Protein AF-A0A932N6V7-F1 (afdb_monomer)

Radius of gyration: 15.69 Å; Cα contacts (8 Å, |Δi|>4): 103; chains: 1; bounding box: 26×35×47 Å

Structure (mmCIF, N/CA/C/O backbone):
data_AF-A0A932N6V7-F1
#
_entry.id   AF-A0A932N6V7-F1
#
loop_
_atom_site.group_PDB
_atom_site.id
_atom_site.type_symbol
_atom_site.label_atom_id
_atom_site.label_alt_id
_atom_site.label_comp_id
_atom_site.label_asym_id
_atom_site.label_entity_id
_atom_site.label_seq_id
_atom_site.pdbx_PDB_ins_code
_atom_site.Cartn_x
_atom_site.Cartn_y
_atom_site.Cartn_z
_atom_site.occupancy
_atom_site.B_iso_or_equiv
_atom_site.auth_seq_id
_atom_site.auth_comp_id
_atom_site.auth_asym_id
_atom_site.auth_atom_id
_atom_site.pdbx_PDB_model_num
ATOM 1 N N . MET A 1 1 ? -11.439 -22.799 -22.712 1.00 42.62 1 MET A N 1
ATOM 2 C CA . MET A 1 1 ? -11.474 -23.425 -21.374 1.00 42.62 1 MET A 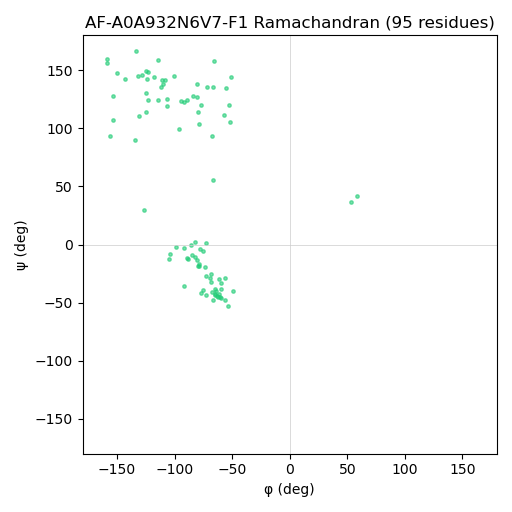CA 1
ATOM 3 C C . MET A 1 1 ? -10.056 -23.469 -20.821 1.00 42.62 1 MET A C 1
ATOM 5 O O . MET A 1 1 ? -9.394 -24.489 -20.879 1.00 42.62 1 MET A O 1
ATOM 9 N N . ALA A 1 2 ? -9.601 -22.310 -20.372 1.00 41.38 2 ALA A N 1
ATOM 10 C CA . ALA A 1 2 ? -8.434 -22.024 -19.541 1.00 41.38 2 ALA A CA 1
ATOM 11 C C . ALA A 1 2 ? -8.871 -20.710 -18.861 1.00 41.3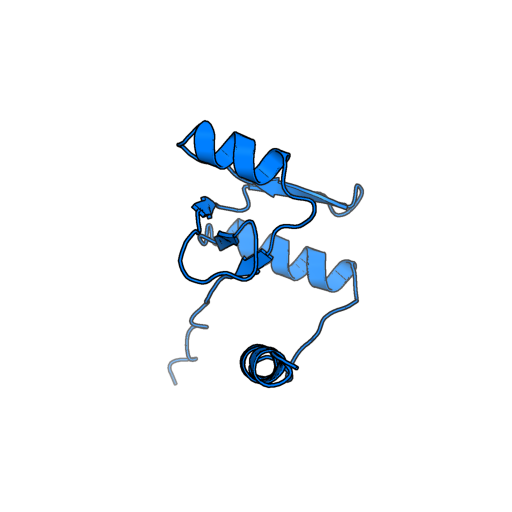8 2 ALA A C 1
ATOM 13 O O . ALA A 1 2 ? -9.451 -19.869 -19.542 1.00 41.38 2 ALA A O 1
ATOM 14 N N . SER A 1 3 ? -8.849 -20.492 -17.557 1.00 43.78 3 SER A N 1
ATOM 15 C CA . SER A 1 3 ? -7.925 -20.959 -16.542 1.00 43.78 3 SER A CA 1
ATOM 16 C C . SER A 1 3 ? -8.666 -20.935 -15.201 1.00 43.78 3 SER A C 1
ATOM 18 O O . SER A 1 3 ? -8.723 -19.900 -14.548 1.00 43.78 3 SER A O 1
ATOM 20 N N . LEU A 1 4 ? -9.272 -22.055 -14.801 1.00 47.94 4 LEU A N 1
ATOM 21 C CA . LEU A 1 4 ? -9.784 -22.222 -13.431 1.00 47.94 4 LEU A CA 1
ATOM 22 C C . LEU A 1 4 ? -8.673 -22.636 -12.451 1.00 47.94 4 LEU A C 1
ATOM 24 O O . LEU A 1 4 ? -8.870 -22.568 -11.247 1.00 47.94 4 LEU A O 1
ATOM 28 N N . GLU A 1 5 ? -7.490 -22.995 -12.956 1.00 46.03 5 GLU A N 1
ATOM 29 C CA . GLU A 1 5 ? -6.339 -23.389 -12.133 1.00 46.03 5 GLU A CA 1
ATOM 30 C C . GLU A 1 5 ? -5.560 -22.192 -11.554 1.00 46.03 5 GLU A C 1
ATOM 32 O O . GLU A 1 5 ? -4.798 -22.371 -10.614 1.00 46.03 5 GLU A O 1
ATOM 37 N N . TYR A 1 6 ? -5.789 -20.960 -12.033 1.00 43.56 6 TYR A N 1
ATOM 38 C CA . TYR A 1 6 ? -5.066 -19.768 -11.549 1.00 43.56 6 TYR A CA 1
ATOM 39 C C . TYR A 1 6 ? -5.709 -19.082 -10.334 1.00 43.56 6 TYR A C 1
ATOM 41 O O . TYR A 1 6 ? -5.080 -18.240 -9.700 1.00 43.56 6 TYR A O 1
ATOM 49 N N . LEU A 1 7 ? -6.951 -19.436 -9.986 1.00 44.19 7 LEU A N 1
ATOM 50 C CA . LEU A 1 7 ? -7.580 -18.962 -8.746 1.00 44.19 7 LEU A CA 1
ATOM 51 C C . LEU A 1 7 ? -6.998 -19.662 -7.503 1.00 44.19 7 LEU A C 1
ATOM 53 O O . LEU A 1 7 ? -7.102 -19.124 -6.407 1.00 44.19 7 LEU A O 1
ATOM 57 N N . SER A 1 8 ? -6.349 -20.821 -7.678 1.00 43.62 8 SER A N 1
ATOM 58 C CA . SER A 1 8 ? -5.824 -21.649 -6.582 1.00 43.62 8 SER A CA 1
ATOM 59 C C . SER A 1 8 ? -4.575 -21.063 -5.909 1.00 43.62 8 SER A C 1
ATOM 61 O O . SER A 1 8 ? -4.369 -21.268 -4.716 1.00 43.62 8 SER A O 1
ATOM 63 N N . ASP A 1 9 ? -3.764 -20.267 -6.614 1.00 45.66 9 ASP A N 1
ATOM 64 C CA . ASP A 1 9 ? -2.571 -19.657 -6.006 1.00 45.66 9 ASP A CA 1
ATOM 65 C C . ASP A 1 9 ? -2.888 -18.421 -5.142 1.00 45.66 9 ASP A C 1
ATOM 67 O O . ASP A 1 9 ? -2.102 -18.074 -4.258 1.00 45.66 9 ASP A O 1
ATOM 71 N N . MET A 1 10 ? -4.068 -17.806 -5.312 1.00 44.84 10 MET A N 1
ATOM 72 C CA . MET A 1 10 ? -4.564 -16.736 -4.431 1.00 44.84 10 MET A CA 1
ATOM 73 C C . MET A 1 10 ? -5.285 -17.255 -3.173 1.00 44.84 10 MET A C 1
ATOM 75 O O . MET A 1 10 ? -5.525 -16.472 -2.257 1.00 44.84 10 MET A O 1
ATOM 79 N N . GLU A 1 11 ? -5.561 -18.561 -3.058 1.00 46.12 11 GLU A N 1
ATOM 80 C CA . GLU A 1 11 ? -6.136 -19.177 -1.843 1.00 46.12 11 GLU A CA 1
ATOM 81 C C . GLU A 1 11 ? -5.128 -19.279 -0.674 1.00 46.12 11 GLU A C 1
ATOM 83 O O . GLU A 1 11 ? -5.455 -19.774 0.404 1.00 46.12 11 GLU A O 1
ATOM 88 N N . LYS A 1 12 ? -3.887 -18.798 -0.833 1.00 50.28 12 LYS A N 1
ATOM 89 C CA . LYS A 1 12 ? -2.834 -18.908 0.195 1.00 50.28 12 LYS A CA 1
ATOM 90 C C . LYS A 1 12 ? -2.868 -17.857 1.316 1.00 50.28 12 LYS A C 1
ATOM 92 O O . LYS A 1 12 ? -2.012 -17.919 2.193 1.00 50.28 12 LYS A O 1
ATOM 97 N N . TRP A 1 13 ? -3.835 -16.934 1.344 1.00 58.50 13 TRP A N 1
ATOM 98 C CA . TRP A 1 13 ? -3.883 -15.840 2.339 1.00 58.50 13 TRP A CA 1
ATOM 99 C C . TRP A 1 13 ? -5.215 -15.738 3.110 1.00 58.50 13 TRP A C 1
ATOM 101 O O . TRP A 1 13 ? -5.617 -14.654 3.525 1.00 58.50 13 TRP A O 1
ATOM 11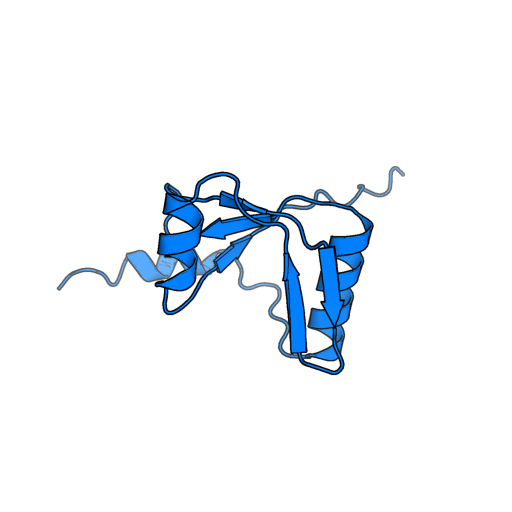1 N N . HIS A 1 14 ? -5.921 -16.852 3.320 1.00 50.12 14 HIS A N 1
ATOM 112 C CA . HIS A 1 14 ? -7.287 -16.836 3.867 1.00 50.12 14 HIS A CA 1
ATOM 113 C C . HIS A 1 14 ? -7.441 -16.623 5.380 1.00 50.12 14 HIS A C 1
ATOM 115 O O . HIS A 1 14 ? -8.574 -16.496 5.841 1.00 50.12 14 HIS A O 1
ATOM 121 N N . ASP A 1 15 ? -6.369 -16.544 6.167 1.00 58.47 15 ASP A N 1
ATOM 122 C CA . ASP A 1 15 ? -6.549 -16.526 7.625 1.00 58.47 15 ASP A CA 1
ATOM 123 C C . ASP A 1 15 ? -6.951 -15.147 8.180 1.00 58.47 15 ASP A C 1
ATOM 125 O O . ASP A 1 15 ? -7.477 -15.067 9.292 1.00 58.47 15 ASP A O 1
ATOM 129 N N . TYR A 1 16 ? -6.738 -14.052 7.436 1.00 68.56 16 TYR A N 1
ATOM 130 C CA . TYR A 1 16 ? -7.020 -12.709 7.948 1.00 68.56 16 TYR A CA 1
ATOM 131 C C . TYR A 1 16 ? -7.341 -11.692 6.843 1.00 68.56 16 TYR A C 1
ATOM 133 O O . TYR A 1 16 ? -6.456 -11.222 6.130 1.00 68.56 16 TYR A O 1
ATOM 141 N N . GLN A 1 17 ? -8.619 -11.317 6.740 1.00 81.44 17 GLN A N 1
ATOM 142 C CA . GLN A 1 17 ? -9.100 -10.185 5.945 1.00 81.44 17 GLN A CA 1
ATOM 143 C C . GLN A 1 17 ? -9.600 -9.086 6.885 1.00 81.44 17 GLN A C 1
ATOM 145 O O . GLN A 1 17 ? -10.217 -9.365 7.913 1.00 81.44 17 GLN A O 1
ATOM 150 N N . ILE A 1 18 ? -9.336 -7.832 6.525 1.00 87.81 18 ILE A N 1
ATOM 151 C CA . ILE A 1 18 ? -9.689 -6.667 7.332 1.00 87.81 18 ILE A CA 1
ATOM 152 C C . ILE A 1 18 ? -10.516 -5.721 6.480 1.00 87.81 18 ILE A C 1
ATOM 154 O O . ILE A 1 18 ? -9.994 -5.111 5.553 1.00 87.81 18 ILE A O 1
ATOM 158 N N . ASP A 1 19 ? -11.780 -5.549 6.850 1.00 88.94 19 ASP A N 1
ATOM 159 C CA . ASP A 1 19 ? -12.697 -4.648 6.141 1.00 88.94 19 ASP A CA 1
ATOM 160 C C . ASP A 1 19 ? -12.928 -3.326 6.902 1.00 88.94 19 ASP A C 1
ATOM 162 O O . ASP A 1 19 ? -13.543 -2.386 6.399 1.00 88.94 19 ASP A O 1
ATOM 166 N N . SER A 1 20 ? -12.428 -3.220 8.138 1.00 91.75 20 SER A N 1
ATOM 167 C CA . SER A 1 20 ? -12.572 -2.025 8.973 1.00 91.75 20 SER A CA 1
ATOM 168 C C . SER A 1 20 ? -11.571 -0.945 8.570 1.00 91.75 20 SER A C 1
ATOM 170 O O . SER A 1 20 ? -10.373 -1.071 8.824 1.00 91.75 20 SER A O 1
ATOM 172 N N . GLN A 1 21 ? -12.065 0.183 8.051 1.00 91.25 21 GLN A N 1
ATOM 173 C CA . GLN A 1 21 ? -11.259 1.369 7.718 1.00 91.25 21 GLN A CA 1
ATOM 174 C C . GLN A 1 21 ? -10.332 1.794 8.870 1.00 91.25 21 GLN A C 1
ATOM 176 O O . GLN A 1 21 ? -9.171 2.145 8.655 1.00 91.25 21 GLN A O 1
ATOM 181 N N . ARG A 1 22 ? -10.819 1.727 10.118 1.00 91.81 22 ARG A N 1
ATOM 182 C CA . ARG A 1 22 ? -10.036 2.069 11.315 1.00 91.81 22 ARG A CA 1
ATOM 183 C C . ARG A 1 22 ? -8.855 1.123 11.517 1.00 91.81 22 ARG A C 1
ATOM 185 O O . ARG A 1 22 ? -7.792 1.561 11.948 1.00 91.81 22 ARG A O 1
ATOM 192 N N . GLU A 1 23 ? -9.052 -0.163 11.271 1.00 90.81 23 GLU A N 1
ATOM 193 C CA . GLU A 1 23 ? -8.023 -1.187 11.445 1.00 90.81 23 GLU A CA 1
ATOM 194 C C . GLU A 1 23 ? -7.011 -1.159 10.299 1.00 90.81 23 GLU A C 1
ATOM 196 O O . GLU A 1 23 ? -5.809 -1.130 10.558 1.00 90.81 23 GLU A O 1
ATOM 201 N N . ILE A 1 24 ? -7.491 -0.996 9.063 1.00 92.00 24 ILE A N 1
ATOM 202 C CA . ILE A 1 24 ? -6.665 -0.740 7.876 1.00 92.00 24 ILE A CA 1
ATOM 203 C C . ILE A 1 24 ? -5.756 0.471 8.121 1.00 92.00 24 ILE A C 1
ATOM 205 O O . ILE A 1 24 ? -4.535 0.369 8.027 1.00 92.00 24 ILE A O 1
ATOM 209 N N . SER A 1 25 ? -6.326 1.606 8.538 1.00 92.56 25 SER A N 1
ATOM 210 C CA . SER A 1 25 ? -5.561 2.833 8.806 1.00 92.56 25 SER A CA 1
ATOM 211 C C . SER A 1 25 ? -4.508 2.636 9.899 1.00 92.56 25 SER A C 1
ATOM 213 O O . SER A 1 25 ? -3.402 3.165 9.807 1.00 92.56 25 SER A O 1
ATOM 215 N N . ARG A 1 26 ? -4.829 1.865 10.946 1.00 91.12 26 ARG A N 1
ATOM 216 C CA . ARG A 1 26 ? -3.879 1.536 12.019 1.00 91.12 26 ARG A CA 1
ATOM 217 C C . ARG A 1 26 ? -2.711 0.699 11.507 1.00 91.12 26 ARG A C 1
ATOM 219 O O . ARG A 1 26 ? -1.572 0.998 11.855 1.00 91.12 26 ARG A O 1
ATOM 226 N N . LEU A 1 27 ? -2.975 -0.302 10.673 1.00 89.50 27 LEU A N 1
ATOM 227 C CA . LEU A 1 27 ? -1.935 -1.153 10.093 1.00 89.50 27 LEU A CA 1
ATOM 228 C C . LEU A 1 27 ? -1.037 -0.400 9.118 1.00 89.50 27 LEU A C 1
ATOM 230 O O . LEU A 1 27 ? 0.184 -0.565 9.148 1.00 89.50 27 LEU A O 1
ATOM 234 N N . LEU A 1 28 ? -1.622 0.466 8.292 1.00 91.06 28 LEU A N 1
ATOM 235 C CA . LEU A 1 28 ? -0.867 1.315 7.378 1.00 91.06 28 LEU A CA 1
ATOM 236 C C . LEU A 1 28 ? 0.005 2.323 8.143 1.00 91.06 28 LEU A C 1
ATOM 238 O O . LEU A 1 28 ? 1.156 2.534 7.773 1.00 91.06 28 LEU A O 1
ATOM 242 N N . ARG A 1 29 ? -0.485 2.890 9.256 1.00 91.31 29 ARG A N 1
ATOM 243 C CA . ARG A 1 29 ? 0.310 3.786 10.120 1.00 91.31 29 ARG A CA 1
ATOM 244 C C . ARG A 1 29 ? 1.464 3.071 10.809 1.00 91.31 29 ARG A C 1
ATOM 246 O O . ARG A 1 29 ? 2.595 3.527 10.698 1.00 91.31 29 ARG A O 1
ATOM 253 N N . ALA A 1 30 ? 1.207 1.914 11.421 1.00 88.31 30 ALA A N 1
ATOM 254 C CA . ALA A 1 30 ? 2.276 1.063 11.950 1.00 88.31 30 ALA A CA 1
ATOM 255 C C . ALA A 1 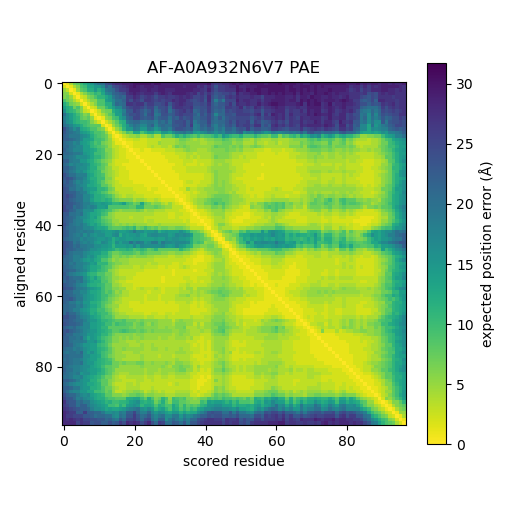30 ? 3.282 0.695 10.849 1.00 88.31 30 ALA A C 1
ATOM 257 O O . ALA A 1 30 ? 4.472 0.479 11.103 1.00 88.31 30 ALA A O 1
ATOM 258 N N . SER A 1 31 ? 2.802 0.644 9.601 1.00 85.69 31 SER A N 1
ATOM 259 C CA . SER A 1 31 ? 3.662 0.380 8.472 1.00 85.69 31 SER A CA 1
ATOM 260 C C . SER A 1 31 ? 4.579 1.533 8.094 1.00 85.69 31 SER A C 1
ATOM 262 O O . SER A 1 31 ? 5.770 1.293 7.887 1.00 85.69 31 SER A O 1
ATOM 264 N N . CYS A 1 32 ? 4.025 2.742 8.088 1.00 88.62 32 CYS A N 1
ATOM 265 C CA . CYS A 1 32 ? 4.711 4.013 7.899 1.00 88.62 32 CYS A CA 1
ATOM 266 C C . CYS A 1 32 ? 5.788 4.261 8.970 1.00 88.62 32 CYS A C 1
ATOM 268 O O . CYS A 1 32 ? 6.919 4.598 8.637 1.00 88.62 32 CYS A O 1
ATOM 270 N N . GLU A 1 33 ? 5.471 4.032 10.248 1.00 87.38 33 GLU A N 1
ATOM 271 C CA . GLU A 1 33 ? 6.386 4.270 11.380 1.00 87.38 33 GLU A CA 1
ATOM 272 C C . GLU A 1 33 ? 7.665 3.424 11.318 1.00 87.38 33 GLU A C 1
ATOM 274 O O . GLU A 1 33 ? 8.716 3.843 11.796 1.00 87.38 33 GLU A O 1
ATOM 279 N N . GLN A 1 34 ? 7.582 2.233 10.723 1.00 84.38 34 GLN A N 1
ATOM 280 C CA . GLN A 1 34 ? 8.711 1.306 10.621 1.00 84.38 34 GLN A CA 1
ATOM 281 C C . GLN A 1 34 ? 9.526 1.486 9.333 1.00 84.38 34 GLN A C 1
ATOM 283 O O . GLN A 1 34 ? 10.533 0.807 9.178 1.00 84.38 34 GLN A O 1
ATOM 288 N N . GLN A 1 35 ? 9.116 2.382 8.423 1.00 82.38 35 GLN A N 1
ATOM 289 C CA . GLN A 1 35 ? 9.790 2.620 7.136 1.00 82.38 35 GLN A CA 1
ATOM 290 C C . GLN A 1 35 ? 10.003 1.335 6.314 1.00 82.38 35 GLN A C 1
ATOM 292 O O . GLN A 1 35 ? 11.022 1.154 5.649 1.00 82.38 35 GLN A O 1
ATOM 297 N N . ASN A 1 36 ? 9.048 0.401 6.364 1.00 79.88 36 ASN A N 1
ATOM 298 C CA . ASN A 1 36 ? 9.199 -0.838 5.604 1.00 79.88 36 ASN A CA 1
ATOM 299 C C . ASN A 1 36 ? 8.828 -0.617 4.142 1.00 79.88 36 ASN A C 1
ATOM 301 O O . ASN A 1 36 ? 7.784 -0.037 3.833 1.00 79.88 36 ASN A O 1
ATOM 305 N N . ALA A 1 37 ? 9.636 -1.197 3.260 1.00 85.81 37 ALA A N 1
ATOM 306 C CA . ALA A 1 37 ? 9.326 -1.264 1.845 1.00 85.81 37 ALA A CA 1
ATOM 307 C C . ALA A 1 37 ? 8.100 -2.160 1.586 1.00 85.81 37 ALA A C 1
ATOM 309 O O . ALA A 1 37 ? 7.973 -3.271 2.120 1.00 85.81 37 ALA A O 1
ATOM 310 N N . LEU A 1 38 ? 7.208 -1.669 0.735 1.00 88.75 38 LEU A N 1
ATOM 311 C CA . LEU A 1 38 ? 6.155 -2.426 0.082 1.00 88.75 38 LEU A CA 1
ATOM 312 C C . LEU A 1 38 ? 6.596 -2.740 -1.349 1.00 88.75 38 LEU A C 1
ATOM 314 O O . LEU A 1 38 ? 7.229 -1.919 -2.011 1.00 88.75 38 LEU A O 1
ATOM 318 N N . LYS A 1 39 ? 6.218 -3.912 -1.842 1.00 89.44 39 LYS A N 1
ATOM 319 C CA . LYS A 1 39 ? 6.260 -4.247 -3.262 1.00 89.44 39 LYS A CA 1
ATOM 320 C C . LYS A 1 39 ? 4.912 -3.896 -3.866 1.00 89.44 39 LYS A C 1
ATOM 322 O O . LYS A 1 39 ? 3.906 -4.418 -3.403 1.00 89.44 39 LYS A O 1
ATOM 327 N N . MET A 1 40 ? 4.890 -3.041 -4.877 1.00 89.69 40 MET A N 1
ATOM 328 C CA . MET A 1 40 ? 3.678 -2.680 -5.608 1.00 89.69 40 MET A CA 1
ATOM 329 C C . MET A 1 40 ? 3.729 -3.229 -7.034 1.00 89.69 40 MET A C 1
ATOM 331 O O . MET A 1 40 ? 4.753 -3.093 -7.701 1.00 89.69 40 MET A O 1
ATOM 335 N N . SER A 1 41 ? 2.633 -3.811 -7.518 1.00 89.06 41 SER A N 1
ATOM 336 C CA . SER A 1 41 ? 2.514 -4.372 -8.869 1.00 89.06 41 SER A CA 1
ATOM 337 C C . SER A 1 41 ? 1.227 -3.909 -9.572 1.00 89.06 41 SER A C 1
ATOM 339 O O . SER A 1 41 ? 0.183 -3.706 -8.951 1.00 89.06 41 SER A O 1
ATOM 341 N N . VAL A 1 42 ? 1.315 -3.703 -10.894 1.00 80.31 42 VAL A N 1
ATOM 342 C CA . VAL A 1 42 ? 0.237 -3.170 -11.772 1.00 80.31 42 VAL A CA 1
ATOM 343 C C . VAL A 1 42 ? -0.717 -4.270 -12.279 1.00 80.31 42 VAL A C 1
ATOM 345 O O . VAL A 1 42 ? -1.703 -4.051 -12.977 1.00 80.31 42 VAL A O 1
ATOM 348 N N . SER A 1 43 ? -0.455 -5.503 -11.896 1.00 68.06 43 SER A N 1
ATOM 349 C CA . SER A 1 43 ? -1.277 -6.697 -12.076 1.00 68.06 43 SER A CA 1
ATOM 350 C C . SER A 1 43 ? -0.772 -7.671 -11.017 1.00 68.06 43 SER A C 1
ATOM 352 O O . SER A 1 43 ? 0.379 -7.523 -10.611 1.00 68.06 43 SER A O 1
ATOM 354 N N . ASN A 1 44 ? -1.564 -8.646 -10.566 1.00 62.38 44 ASN A N 1
ATOM 355 C CA . ASN A 1 44 ? -1.128 -9.683 -9.610 1.00 62.38 44 ASN A CA 1
ATOM 356 C C . ASN A 1 44 ? -0.071 -10.626 -10.240 1.00 62.38 44 ASN A C 1
ATOM 358 O O . ASN A 1 44 ? -0.277 -11.827 -10.368 1.00 62.38 44 ASN A O 1
ATOM 362 N N . SER A 1 45 ? 1.016 -10.049 -10.737 1.00 58.69 45 SER A N 1
ATOM 363 C CA . SER A 1 45 ? 2.114 -10.639 -11.472 1.00 58.69 45 SER A CA 1
ATOM 364 C C . SER A 1 45 ? 3.355 -10.503 -10.609 1.00 58.69 45 SER A C 1
ATOM 366 O O . SER A 1 45 ? 3.740 -9.395 -10.232 1.00 58.69 45 SER A O 1
ATOM 368 N N . ASP A 1 46 ? 4.007 -11.629 -10.345 1.00 62.34 46 ASP A N 1
ATOM 369 C CA . ASP A 1 46 ? 5.169 -11.702 -9.457 1.00 62.34 46 ASP A CA 1
ATOM 370 C C . ASP A 1 46 ? 6.456 -11.148 -10.090 1.00 62.34 46 ASP A C 1
ATOM 372 O O . ASP A 1 46 ? 7.498 -11.063 -9.437 1.00 62.34 46 ASP A O 1
ATOM 376 N N . THR A 1 47 ? 6.412 -10.785 -11.374 1.00 67.56 47 THR A N 1
ATOM 377 C CA . THR A 1 47 ? 7.613 -10.489 -12.166 1.00 67.56 47 THR A CA 1
ATOM 378 C C . THR A 1 47 ? 7.858 -9.007 -12.433 1.00 67.56 47 THR A C 1
ATOM 380 O O . THR A 1 47 ? 8.946 -8.671 -12.890 1.00 67.56 47 THR A O 1
ATOM 383 N N . ASP A 1 48 ? 6.892 -8.122 -12.173 1.00 72.94 48 ASP A N 1
ATOM 384 C CA . ASP A 1 48 ? 7.048 -6.673 -12.384 1.00 72.94 48 ASP A CA 1
ATOM 385 C C . ASP A 1 48 ? 6.509 -5.912 -11.168 1.00 72.94 48 ASP A C 1
ATOM 387 O O . ASP A 1 48 ? 5.317 -5.606 -11.073 1.00 72.94 48 ASP A O 1
ATOM 391 N N . PHE A 1 49 ? 7.398 -5.665 -10.204 1.00 83.81 49 PHE A N 1
ATOM 392 C CA . PHE A 1 49 ? 7.091 -4.923 -8.988 1.00 83.81 49 PHE A CA 1
ATOM 393 C C . PHE A 1 49 ? 8.045 -3.747 -8.797 1.00 83.81 49 PHE A C 1
ATOM 395 O O . PHE A 1 49 ? 9.223 -3.795 -9.151 1.00 83.81 49 PHE A O 1
ATOM 402 N N . VAL A 1 50 ? 7.528 -2.696 -8.172 1.00 89.38 50 VAL A N 1
ATOM 403 C CA . VAL A 1 50 ? 8.294 -1.541 -7.718 1.00 89.38 50 VAL A CA 1
ATOM 404 C C . VAL A 1 50 ? 8.349 -1.534 -6.195 1.00 89.38 50 VAL A C 1
ATOM 406 O O . VAL A 1 50 ? 7.361 -1.838 -5.527 1.00 89.38 50 VAL A O 1
ATOM 409 N N . ALA A 1 51 ? 9.513 -1.217 -5.637 1.00 88.62 51 ALA A N 1
ATOM 410 C CA . ALA A 1 51 ? 9.635 -0.974 -4.209 1.00 88.62 51 ALA A CA 1
ATOM 411 C C . ALA A 1 51 ? 9.178 0.458 -3.905 1.00 88.62 51 ALA A C 1
ATOM 413 O O . ALA A 1 51 ? 9.669 1.398 -4.526 1.00 88.62 51 ALA A O 1
ATOM 414 N N . ILE A 1 52 ? 8.254 0.600 -2.962 1.00 91.38 52 ILE A N 1
ATOM 415 C CA . ILE A 1 52 ? 7.765 1.885 -2.456 1.00 91.38 52 ILE A CA 1
ATOM 416 C C . ILE A 1 52 ? 7.720 1.869 -0.929 1.00 91.38 52 ILE A C 1
ATOM 418 O O . ILE A 1 52 ? 7.770 0.811 -0.305 1.00 91.38 52 ILE A O 1
ATOM 422 N N . GLN A 1 53 ? 7.566 3.025 -0.306 1.00 91.38 53 GLN A N 1
ATOM 423 C CA . GLN A 1 53 ? 7.361 3.188 1.128 1.00 91.38 53 GLN A CA 1
ATOM 424 C C . GLN A 1 53 ? 6.138 4.058 1.395 1.00 91.38 53 GLN A C 1
ATOM 426 O O . GLN A 1 53 ? 5.861 5.005 0.664 1.00 91.38 53 GLN A O 1
ATOM 431 N N . ILE A 1 54 ? 5.423 3.763 2.483 1.00 92.75 54 ILE A N 1
ATOM 432 C CA . ILE A 1 54 ? 4.368 4.649 2.984 1.00 92.75 54 ILE A CA 1
ATOM 433 C C . ILE A 1 54 ? 5.033 5.812 3.719 1.00 92.75 54 ILE A C 1
ATOM 435 O O . ILE A 1 54 ? 5.727 5.601 4.713 1.00 92.75 54 ILE A O 1
ATOM 439 N N . LEU A 1 55 ? 4.780 7.029 3.246 1.00 93.12 55 LEU A N 1
ATOM 440 C CA . LEU A 1 55 ? 5.263 8.274 3.838 1.00 93.12 55 LEU A CA 1
ATOM 441 C C . LEU A 1 55 ? 4.276 8.862 4.848 1.00 93.12 55 LEU A C 1
ATOM 443 O O . LEU A 1 55 ? 4.696 9.454 5.839 1.00 93.12 55 LEU A O 1
ATOM 447 N N . ALA A 1 56 ? 2.972 8.722 4.594 1.00 93.38 56 ALA A N 1
ATOM 448 C CA . ALA A 1 56 ? 1.923 9.166 5.506 1.00 93.38 56 ALA A CA 1
ATOM 449 C C . ALA A 1 56 ? 0.592 8.449 5.239 1.00 93.38 56 ALA A C 1
ATOM 451 O O . ALA A 1 56 ? 0.351 7.930 4.150 1.00 93.38 56 ALA A O 1
ATOM 452 N N . VAL A 1 57 ? -0.288 8.451 6.244 1.00 94.19 57 VAL A N 1
ATOM 453 C CA . VAL A 1 57 ? -1.639 7.875 6.166 1.00 94.19 57 VAL A CA 1
ATOM 454 C C . VAL A 1 57 ? -2.653 8.879 6.700 1.00 94.19 57 VAL A C 1
ATOM 456 O O . VAL A 1 57 ? -2.726 9.115 7.915 1.00 94.19 57 VAL A O 1
ATOM 459 N N . ASP A 1 58 ? -3.465 9.418 5.798 1.00 93.94 58 ASP A N 1
ATOM 460 C CA . ASP A 1 58 ? -4.588 10.290 6.109 1.00 93.94 58 ASP A CA 1
ATOM 461 C C . ASP A 1 58 ? -5.885 9.469 6.153 1.00 93.94 58 ASP A C 1
ATOM 463 O O . ASP A 1 58 ? -6.497 9.130 5.142 1.00 93.94 58 ASP A O 1
ATOM 467 N N . ALA A 1 59 ? -6.304 9.131 7.371 1.00 90.25 59 ALA A N 1
ATOM 468 C CA . ALA A 1 59 ? -7.523 8.360 7.590 1.00 90.25 59 ALA A CA 1
ATOM 469 C C . ALA A 1 59 ? -8.799 9.212 7.491 1.00 90.25 59 ALA A C 1
ATOM 471 O O . ALA A 1 59 ? -9.884 8.645 7.385 1.00 90.25 59 ALA A O 1
ATOM 472 N N . GLU A 1 60 ? -8.688 10.543 7.568 1.00 91.56 60 GLU A N 1
ATOM 473 C CA . GLU A 1 60 ? -9.839 11.444 7.442 1.00 91.56 60 GLU A CA 1
ATOM 474 C C . GLU A 1 60 ? -10.265 11.548 5.975 1.00 91.56 60 GLU A C 1
ATOM 476 O O . GLU A 1 60 ? -11.459 11.501 5.680 1.00 91.56 60 GLU A O 1
ATOM 481 N N . HIS A 1 61 ? -9.290 11.587 5.063 1.00 93.44 61 HIS A N 1
ATOM 482 C CA . HIS A 1 61 ? -9.522 11.681 3.619 1.00 93.44 61 HIS A CA 1
ATOM 483 C C . HIS A 1 61 ? -9.440 10.338 2.874 1.00 93.44 61 HIS A C 1
ATOM 485 O O . HIS A 1 61 ? -9.715 10.297 1.679 1.00 93.44 61 HIS A O 1
ATOM 491 N N . ASN A 1 62 ? -9.136 9.228 3.562 1.00 91.44 62 ASN A N 1
ATOM 492 C CA . ASN A 1 62 ? -8.889 7.913 2.947 1.00 91.44 62 ASN A CA 1
ATOM 493 C C . ASN A 1 62 ? -7.735 7.914 1.939 1.00 91.44 62 ASN A C 1
ATOM 495 O O . ASN A 1 62 ? -7.801 7.275 0.889 1.00 91.44 62 ASN A O 1
ATOM 499 N N . GLU A 1 63 ? -6.653 8.600 2.291 1.00 94.12 63 GLU A N 1
ATOM 500 C CA . GLU A 1 63 ? -5.481 8.737 1.438 1.00 94.12 63 GLU A CA 1
ATOM 501 C C . GLU A 1 63 ? -4.243 8.113 2.086 1.00 94.12 63 GLU A C 1
ATOM 503 O O . GLU A 1 63 ? -4.019 8.166 3.300 1.00 94.12 63 GLU A O 1
ATOM 508 N N . VAL A 1 64 ? -3.403 7.517 1.244 1.00 92.06 64 VAL A N 1
ATOM 509 C CA . VAL A 1 64 ? -2.084 7.012 1.620 1.00 92.06 64 VAL A CA 1
ATOM 510 C C . VAL A 1 64 ? -1.074 7.696 0.723 1.00 92.06 64 VAL A C 1
ATOM 512 O O . VAL A 1 64 ? -1.173 7.628 -0.500 1.00 92.06 64 VAL A O 1
ATOM 515 N N . ILE A 1 65 ? -0.096 8.350 1.337 1.00 92.88 65 ILE A N 1
ATOM 516 C CA . ILE A 1 65 ? 0.994 8.996 0.619 1.00 92.88 65 ILE A CA 1
ATOM 517 C C . ILE A 1 65 ? 2.145 8.004 0.569 1.00 92.88 65 ILE A C 1
ATOM 519 O O . ILE A 1 65 ? 2.605 7.529 1.609 1.00 92.88 65 ILE A O 1
ATOM 523 N N . ILE A 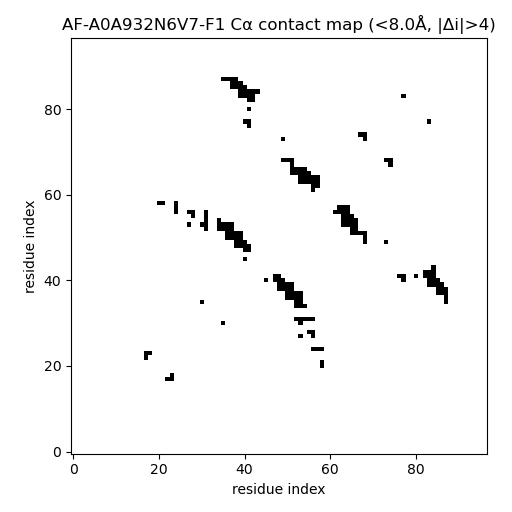1 66 ? 2.604 7.704 -0.639 1.00 92.38 66 ILE A N 1
ATOM 524 C CA . ILE A 1 66 ? 3.744 6.827 -0.899 1.00 92.38 66 ILE A CA 1
ATOM 525 C C . ILE A 1 66 ? 4.888 7.624 -1.521 1.00 92.38 66 ILE A C 1
ATOM 527 O O . ILE A 1 66 ? 4.673 8.709 -2.069 1.00 92.38 66 ILE A O 1
ATOM 531 N N . ASP A 1 67 ? 6.106 7.107 -1.421 1.00 91.38 67 ASP A N 1
ATOM 532 C CA . ASP A 1 67 ? 7.226 7.661 -2.170 1.00 91.38 67 ASP A CA 1
ATOM 533 C C . ASP A 1 67 ? 7.037 7.467 -3.682 1.00 91.38 67 ASP A C 1
ATOM 535 O O . ASP A 1 67 ? 6.244 6.657 -4.170 1.00 91.38 67 ASP A O 1
ATOM 539 N N . ARG A 1 68 ? 7.732 8.306 -4.449 1.00 88.50 68 ARG A N 1
ATOM 540 C CA . ARG A 1 68 ? 7.685 8.253 -5.905 1.00 88.50 68 ARG A CA 1
ATOM 541 C C . ARG A 1 68 ? 8.679 7.189 -6.391 1.00 88.50 68 ARG A C 1
ATOM 543 O O . ARG A 1 68 ? 9.859 7.317 -6.069 1.00 88.50 68 ARG A O 1
ATOM 550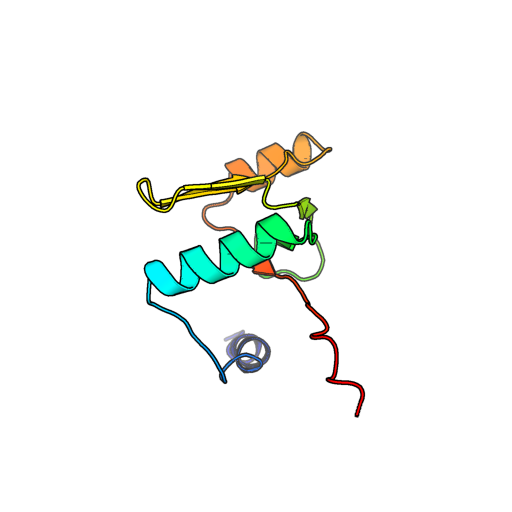 N N . PRO A 1 69 ? 8.255 6.230 -7.235 1.00 86.62 69 PRO A N 1
ATOM 551 C CA . PRO A 1 69 ? 9.168 5.360 -7.968 1.00 86.62 69 PRO A CA 1
ATOM 552 C C . PRO A 1 69 ? 10.257 6.125 -8.723 1.00 86.62 69 PRO A C 1
ATOM 554 O O . PRO A 1 69 ? 9.994 7.177 -9.310 1.00 86.62 69 PRO A O 1
ATOM 557 N N . GLU A 1 70 ? 11.463 5.565 -8.780 1.00 85.06 70 GLU A N 1
ATOM 558 C CA . GLU A 1 70 ? 12.594 6.203 -9.466 1.00 85.06 70 GLU A CA 1
ATOM 559 C C . GLU A 1 70 ? 12.410 6.266 -10.992 1.00 85.06 70 GLU A C 1
ATOM 561 O O . GLU A 1 70 ? 12.857 7.216 -11.634 1.00 85.06 70 GLU A O 1
ATOM 566 N N . SER A 1 71 ? 11.731 5.281 -11.588 1.00 89.44 71 SER A N 1
ATOM 567 C CA . SER A 1 71 ? 11.517 5.218 -13.037 1.00 89.44 71 SER A CA 1
ATOM 568 C C . SER A 1 71 ? 10.238 5.940 -13.459 1.00 89.44 71 SER A C 1
ATOM 570 O O . SER A 1 71 ? 9.136 5.585 -13.037 1.00 89.44 71 SER A O 1
ATOM 572 N N . GLU A 1 72 ? 10.360 6.906 -14.374 1.00 89.19 72 GLU A N 1
ATOM 573 C CA . GLU A 1 72 ? 9.199 7.569 -14.985 1.00 89.19 72 GLU A CA 1
ATOM 574 C C . GLU A 1 72 ? 8.291 6.590 -15.734 1.00 89.19 72 GLU A C 1
ATOM 576 O O . GLU A 1 72 ? 7.073 6.754 -15.726 1.00 89.19 72 GLU A O 1
ATOM 581 N N . GLU A 1 73 ? 8.866 5.545 -16.331 1.00 88.44 73 GLU A N 1
ATOM 582 C CA . GLU A 1 73 ? 8.105 4.494 -17.002 1.00 88.44 73 GLU A CA 1
ATOM 583 C C . GLU A 1 73 ? 7.240 3.719 -15.999 1.00 88.44 73 GLU A C 1
ATOM 585 O O . GLU A 1 73 ? 6.059 3.484 -16.248 1.00 88.44 73 GLU A O 1
ATOM 590 N N . GLN A 1 74 ? 7.792 3.386 -14.826 1.00 86.62 74 GLN A N 1
ATOM 591 C CA . GLN A 1 74 ? 7.031 2.741 -13.753 1.00 86.62 74 GLN A CA 1
ATOM 592 C C . GLN A 1 74 ? 5.910 3.651 -13.252 1.00 86.62 74 GLN A C 1
ATOM 594 O O . GLN A 1 74 ? 4.776 3.195 -13.125 1.00 86.62 74 GLN A O 1
ATOM 599 N N . VAL A 1 75 ? 6.195 4.943 -13.037 1.00 90.12 75 VAL A N 1
ATOM 600 C CA . VAL A 1 75 ? 5.173 5.931 -12.655 1.00 90.12 75 VAL A CA 1
ATOM 601 C C . VAL A 1 75 ? 4.040 5.953 -13.677 1.00 90.12 75 VAL A C 1
ATOM 603 O O . VAL A 1 75 ? 2.876 5.874 -13.294 1.00 90.12 75 VAL A O 1
ATOM 606 N N . GLN A 1 76 ? 4.351 6.018 -14.973 1.00 89.94 76 GLN A N 1
ATOM 607 C CA . GLN A 1 76 ? 3.324 6.015 -16.014 1.00 89.94 76 GLN A CA 1
ATOM 608 C C . GLN A 1 76 ? 2.490 4.733 -15.999 1.00 89.94 76 GLN A C 1
ATOM 610 O O . GLN A 1 76 ? 1.266 4.822 -16.077 1.00 89.94 76 GLN A O 1
ATOM 615 N N . ARG A 1 77 ? 3.116 3.560 -15.835 1.00 86.56 77 ARG A N 1
ATOM 616 C CA . ARG A 1 77 ? 2.388 2.286 -15.736 1.00 86.56 77 ARG A CA 1
ATOM 617 C C . ARG A 1 77 ? 1.440 2.259 -14.540 1.00 86.56 77 ARG A C 1
ATOM 619 O O . ARG A 1 77 ? 0.292 1.864 -14.700 1.00 86.56 77 ARG A O 1
ATOM 626 N N . ILE A 1 78 ? 1.891 2.708 -13.369 1.00 88.44 78 ILE A N 1
ATOM 627 C CA . ILE A 1 78 ? 1.071 2.769 -12.147 1.00 88.44 78 ILE A CA 1
ATOM 628 C C . ILE A 1 78 ? -0.113 3.716 -12.338 1.00 88.44 78 ILE A C 1
ATOM 630 O O . ILE A 1 78 ? -1.241 3.359 -12.021 1.00 88.44 78 ILE A O 1
ATOM 634 N N . MET A 1 79 ? 0.126 4.898 -12.908 1.00 89.62 79 MET A N 1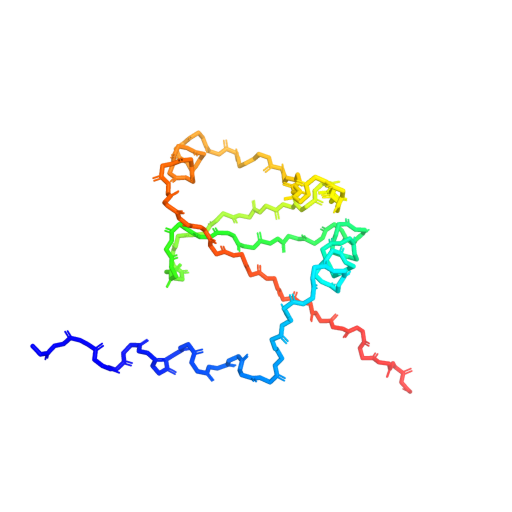
ATOM 635 C CA . MET A 1 79 ? -0.920 5.899 -13.138 1.00 89.62 79 MET A CA 1
ATOM 636 C C . MET A 1 79 ? -1.947 5.472 -14.196 1.00 89.62 79 MET A C 1
ATOM 638 O O . MET A 1 79 ? -3.072 5.964 -14.187 1.00 89.62 79 MET A O 1
ATOM 642 N N . GLN A 1 80 ? -1.568 4.591 -15.124 1.00 89.62 80 GLN A N 1
AT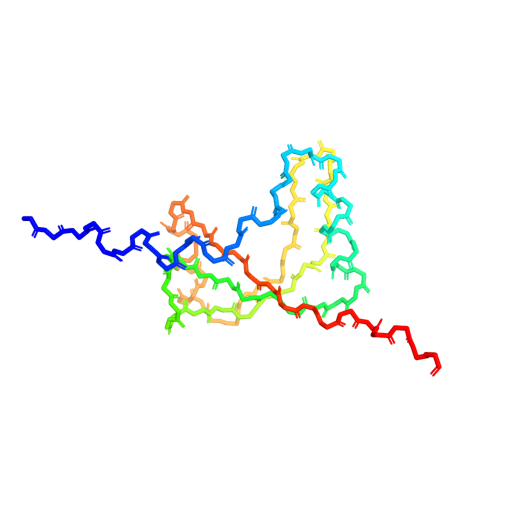OM 643 C CA . GLN A 1 80 ? -2.462 4.033 -16.144 1.00 89.62 80 GLN A CA 1
ATOM 644 C C . GLN A 1 80 ? -3.166 2.748 -15.683 1.00 89.62 80 GLN A C 1
ATOM 646 O O . GLN A 1 80 ? -4.091 2.284 -16.353 1.00 89.62 80 GLN A O 1
ATOM 651 N N . ALA A 1 81 ? -2.742 2.165 -14.561 1.00 86.06 81 ALA A N 1
ATOM 652 C CA . ALA A 1 81 ? -3.318 0.947 -14.020 1.00 86.06 81 ALA A CA 1
ATOM 653 C C . ALA A 1 81 ? -4.712 1.215 -13.429 1.00 86.06 81 ALA A C 1
ATOM 655 O O . ALA A 1 81 ? -4.877 2.165 -12.664 1.00 86.06 81 ALA A O 1
ATOM 656 N N . PRO A 1 82 ? -5.719 0.363 -13.696 1.00 85.88 82 PRO A N 1
ATOM 657 C CA . PRO A 1 82 ? -7.015 0.476 -13.027 1.00 85.88 82 PRO A CA 1
ATOM 658 C C . PRO A 1 82 ? -6.927 0.118 -11.537 1.00 85.88 82 PRO A C 1
ATOM 660 O O . PRO A 1 82 ? -7.710 0.613 -10.730 1.00 85.88 82 PRO A O 1
ATOM 663 N N . THR A 1 83 ? -5.989 -0.758 -11.177 1.00 85.19 83 THR A N 1
ATOM 664 C CA . THR A 1 83 ? -5.762 -1.245 -9.817 1.00 85.19 83 THR A CA 1
ATOM 665 C C . THR A 1 83 ? -4.291 -1.574 -9.634 1.00 85.19 83 THR A C 1
ATOM 667 O O . THR A 1 83 ? -3.648 -2.068 -10.561 1.00 85.19 83 THR A O 1
ATOM 670 N N . VAL A 1 84 ? -3.791 -1.384 -8.419 1.00 87.75 84 VAL A N 1
ATOM 671 C CA . VAL A 1 84 ? -2.472 -1.859 -7.997 1.00 87.75 84 VAL A CA 1
ATOM 672 C C . VAL A 1 84 ? -2.618 -2.752 -6.775 1.00 87.75 84 VAL A C 1
ATOM 674 O O . VAL A 1 84 ? -3.520 -2.551 -5.960 1.00 87.75 84 VAL A O 1
ATOM 677 N N . ALA A 1 85 ? -1.734 -3.734 -6.653 1.00 87.81 85 ALA A N 1
ATOM 678 C CA . ALA A 1 85 ? -1.608 -4.558 -5.460 1.00 87.81 85 ALA A CA 1
ATOM 679 C C . ALA A 1 85 ? -0.321 -4.186 -4.727 1.00 87.81 85 ALA A C 1
ATOM 681 O O . ALA A 1 85 ? 0.697 -3.921 -5.366 1.00 87.81 85 ALA A O 1
ATOM 682 N N . CYS A 1 86 ? -0.367 -4.175 -3.396 1.00 88.06 86 CYS A N 1
ATOM 683 C CA . CYS A 1 86 ? 0.790 -3.910 -2.551 1.00 88.06 86 CYS A CA 1
ATOM 684 C C . CYS A 1 86 ? 0.984 -5.062 -1.568 1.00 88.06 86 CYS A C 1
ATOM 686 O O . CYS A 1 86 ? 0.056 -5.428 -0.850 1.00 88.06 86 CYS A O 1
ATOM 688 N N . GLU A 1 87 ? 2.202 -5.583 -1.488 1.00 87.06 87 GLU A N 1
ATOM 689 C CA . GLU A 1 87 ? 2.583 -6.639 -0.558 1.00 87.06 87 GLU A CA 1
ATOM 690 C C . GLU A 1 87 ? 3.760 -6.185 0.305 1.00 87.06 87 GLU A C 1
ATOM 692 O O . GLU A 1 87 ? 4.695 -5.528 -0.155 1.00 87.06 87 GLU A O 1
ATOM 697 N N . THR A 1 88 ? 3.752 -6.568 1.577 1.00 84.19 88 THR A N 1
ATOM 698 C CA . THR A 1 88 ? 4.938 -6.472 2.423 1.00 84.19 88 THR A CA 1
ATOM 699 C C . THR A 1 88 ? 5.008 -7.662 3.354 1.00 84.19 88 THR A C 1
ATOM 701 O O . THR A 1 88 ? 3.999 -8.126 3.882 1.00 84.19 88 THR A O 1
ATOM 704 N N . THR A 1 89 ? 6.221 -8.150 3.581 1.00 79.50 89 THR A N 1
ATOM 705 C CA . THR A 1 89 ? 6.468 -9.225 4.533 1.00 79.50 89 THR A CA 1
ATOM 706 C C . THR A 1 89 ? 7.131 -8.628 5.758 1.00 79.50 89 THR A C 1
ATOM 708 O O . THR A 1 89 ? 8.233 -8.084 5.680 1.00 79.50 89 THR A O 1
ATOM 711 N N . ARG A 1 90 ? 6.482 -8.761 6.915 1.00 68.44 90 ARG A N 1
ATOM 712 C CA . ARG A 1 90 ? 7.101 -8.434 8.199 1.00 68.44 90 ARG A CA 1
ATOM 713 C C . ARG A 1 90 ? 7.416 -9.713 8.936 1.00 68.44 90 ARG A C 1
ATOM 715 O O . ARG A 1 90 ? 6.533 -10.521 9.204 1.00 68.44 90 ARG A O 1
ATOM 722 N N . ARG A 1 91 ? 8.678 -9.867 9.325 1.00 59.94 91 ARG A N 1
ATOM 723 C CA . ARG A 1 91 ? 9.024 -10.805 10.384 1.00 59.94 91 ARG A CA 1
ATOM 724 C C . ARG A 1 91 ? 8.676 -10.107 11.693 1.00 59.94 91 ARG A C 1
ATOM 726 O O . ARG A 1 91 ? 9.381 -9.189 12.101 1.00 59.94 91 ARG A O 1
ATOM 733 N N . TRP A 1 92 ? 7.567 -10.504 12.314 1.00 55.72 92 TRP A N 1
ATOM 734 C CA . TRP A 1 92 ? 7.303 -10.095 13.689 1.00 55.72 92 TRP A CA 1
ATOM 735 C C . TRP A 1 92 ? 8.509 -10.526 14.531 1.00 55.72 92 TRP A C 1
ATOM 737 O O . TRP A 1 92 ? 8.993 -11.646 14.320 1.00 55.72 92 TRP A O 1
ATOM 747 N N . PRO A 1 93 ? 9.051 -9.682 15.427 1.00 55.47 93 PRO A N 1
ATOM 748 C CA . PRO A 1 93 ? 10.056 -10.161 16.357 1.00 55.47 93 PRO A CA 1
ATOM 749 C C . PRO A 1 93 ? 9.415 -11.321 17.116 1.00 55.47 93 PRO A C 1
ATOM 751 O O . PRO A 1 93 ? 8.441 -11.131 17.847 1.00 55.47 93 PRO A O 1
ATOM 754 N N . CYS A 1 94 ? 9.906 -12.542 16.882 1.00 50.88 94 CYS A N 1
ATOM 755 C CA . CYS A 1 94 ? 9.597 -13.656 17.760 1.00 50.88 94 CYS A CA 1
ATOM 756 C C . CYS A 1 94 ? 9.961 -13.158 19.153 1.00 50.88 94 CYS A C 1
ATOM 758 O O . CYS A 1 94 ? 11.102 -12.735 19.346 1.00 50.88 94 CYS A O 1
ATOM 760 N N . ALA A 1 95 ? 8.993 -13.124 20.072 1.00 50.91 95 ALA A N 1
ATOM 761 C CA . ALA A 1 95 ? 9.274 -12.828 21.464 1.00 50.91 95 ALA A CA 1
ATOM 762 C C . ALA A 1 95 ? 10.388 -13.789 21.885 1.00 50.91 95 ALA A C 1
ATOM 764 O O . ALA A 1 95 ? 10.176 -14.998 21.956 1.00 50.91 95 ALA A O 1
ATOM 765 N N . SER A 1 96 ? 11.601 -13.261 22.014 1.00 46.69 96 SER A N 1
ATOM 766 C CA . SER A 1 96 ? 12.759 -14.002 22.476 1.00 46.69 96 SER A CA 1
ATOM 767 C C . SER A 1 96 ? 12.487 -14.321 23.938 1.00 46.69 96 SER A C 1
ATOM 769 O O . SER A 1 96 ? 12.660 -13.456 24.798 1.00 46.69 96 SER A O 1
ATOM 771 N N . GLY A 1 97 ? 1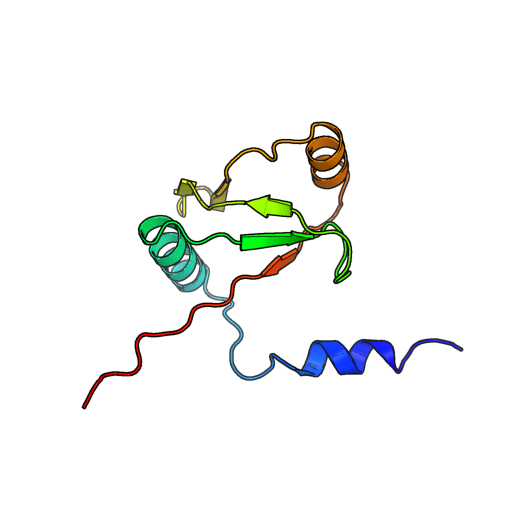1.925 -15.509 24.160 1.00 41.06 97 GLY A N 1
ATOM 772 C CA . GLY A 1 97 ? 11.845 -16.156 25.463 1.00 41.06 97 GLY A CA 1
ATOM 773 C C . GLY A 1 97 ? 13.196 -16.706 25.882 1.00 41.06 97 GLY A C 1
ATOM 774 O O . GLY A 1 97 ? 14.017 -17.003 24.982 1.00 41.06 97 GLY A O 1
#

Foldseek 3Di:
DDDPPVVVVVVPPPPDDDPDLVVVLVVLVVQQVVQFWKWKDLDPDPPDTFTKGFPDGDSVVRDTDIDDTPDPVVVVSNVPRPDMDIDDDDDDPPPPD

Nearest PDB structures (foldseek):
  2gjg-assembly1_A-2  TM=8.686E-01  e=3.846E-02  Pseudomonas putida KT2440
  3kyf-assembly1_A  TM=8.819E-01  e=4.695E-02  Pseudomonas putida KT2440
  7t3b-assembly1_A  TM=5.637E-01  e=4.316E+00  Homo sapiens
  3fjv-assembly1_A  TM=2.830E-01  e=3.308E+00  Burkholderia pseudomallei K96243
  3s4w-assembly1_B  TM=2.467E-01  e=8.967E+00  Mus musculus

Sequence (97 aa):
MASLEYLSDMEKWHDYQIDSQREISRLLRASCEQQNALKMSVSNSDTDFVAIQILAVDAEHNEVIIDRPESEEQVQRIMQAPTVACETTRRWPCASG

Mean predicted aligned error: 9.72 Å

pLDDT: mean 77.82, std 17.51, range [41.06, 94.19]

Secondary structure (DSSP, 8-state):
---STTSGGGGGGTT-----HHHHHHHHHHHHHTTPEEEEESSS-TTSEEEEEEEEEETTTTEEEEPPPS-HHHHHHHHH-S--EEE----------

Solvent-accessible surface area (backbone atoms only — not comparable to full-atom values): 6290 Å² total; per-residue (Å²): 146,79,70,80,72,67,62,61,74,70,64,76,62,79,90,72,86,82,87,49,67,72,57,52,46,49,54,52,40,60,38,30,78,66,66,48,64,29,42,35,18,61,48,106,48,95,85,57,68,45,75,38,37,48,73,46,69,41,73,89,78,76,43,72,42,60,57,79,62,90,45,68,68,57,48,50,50,53,73,70,34,96,55,73,50,76,47,69,87,77,82,71,80,72,82,83,122